Protein AF-A0A7L3JMZ8-F1 (afdb_monomer)

pLDDT: mean 73.48, std 14.01, range [37.03, 90.62]

Secondary structure (DSSP, 8-state):
-TTTTSS-TTHHHHHHHHHHHHH-HHHHHHHTT--GGGS--S-----------HHHHHHTS-HHHHHHHHHHHHT-HHHHHHHHHHHHHHHHTT-THHHHHHHHHHHHTSHHHHHHHHHHHHHHHHHTT-

Mean predicted aligned error: 14.04 Å

Organism: Thalassarche chlororhynchos (NCBI:txid54017)

Solvent-accessible surface area (backbone atoms only — not comparable to full-atom values): 7884 Å² total; per-residue (Å²): 118,88,49,74,94,46,90,66,71,56,55,70,60,55,52,41,74,72,44,15,89,82,69,40,46,67,59,52,34,54,74,70,67,51,54,76,67,77,73,46,90,62,85,79,76,86,75,73,90,69,81,83,44,68,66,58,57,60,65,69,49,58,58,69,58,48,54,51,49,50,51,56,49,67,69,32,68,68,51,45,52,52,49,49,53,51,51,36,54,60,49,19,76,81,40,66,69,39,52,54,54,53,55,55,54,57,56,51,65,38,70,68,54,39,52,58,51,48,57,52,60,72,47,39,73,59,65,77,73,110

Sequence (130 aa):
SFPNNYWDKFVKRKVINKYGDLYGAERIAELLGLDKSALDFSPVEESEPEEASLVSWLSSIDTKYHIWKLGVVFTDNSFLYLAWYTTMSILGHYNNFFFAAHLLDIAMGFKTLRTILSSVTHNGKQVSAT

Structure (mmCIF, N/CA/C/O backbone):
data_AF-A0A7L3JMZ8-F1
#
_entry.id   AF-A0A7L3JMZ8-F1
#
loop_
_atom_site.group_PDB
_atom_site.id
_atom_site.type_symbol
_atom_site.label_atom_id
_atom_site.label_alt_id
_atom_site.label_comp_id
_atom_site.label_asym_id
_atom_site.label_entity_id
_atom_site.label_seq_id
_atom_site.pdbx_PDB_ins_code
_atom_site.Cartn_x
_atom_site.Cartn_y
_atom_site.Cartn_z
_atom_site.occupancy
_atom_site.B_iso_or_equiv
_atom_site.auth_seq_id
_atom_site.auth_comp_id
_atom_site.auth_asym_id
_atom_site.auth_atom_id
_atom_site.pdbx_PDB_model_num
ATOM 1 N N . SER A 1 1 ? -6.698 -4.328 18.047 1.00 58.06 1 SER A N 1
ATOM 2 C CA . SER A 1 1 ? -5.789 -3.187 18.344 1.00 58.06 1 SER A CA 1
ATOM 3 C C . SER A 1 1 ? -6.058 -1.896 17.557 1.00 58.06 1 SER A C 1
ATOM 5 O O . SER A 1 1 ? -5.138 -1.144 17.253 1.00 58.06 1 SER A O 1
ATOM 7 N N . PHE A 1 2 ? -7.311 -1.559 17.251 1.00 50.44 2 PHE A N 1
ATOM 8 C CA . PHE A 1 2 ? -7.659 -0.258 16.667 1.00 50.44 2 PHE A CA 1
ATOM 9 C C . PHE A 1 2 ? -7.904 0.767 17.795 1.00 50.44 2 PHE A C 1
ATOM 11 O O . PHE A 1 2 ? -8.644 0.417 18.718 1.00 50.44 2 PHE A O 1
ATOM 18 N N . PRO A 1 3 ? -7.350 1.996 17.765 1.00 60.12 3 PRO A N 1
ATOM 19 C CA . PRO A 1 3 ? -6.651 2.646 16.657 1.00 60.12 3 PRO A CA 1
ATOM 20 C C . PRO A 1 3 ? -5.146 2.840 16.961 1.00 60.12 3 PRO A C 1
ATOM 22 O O . PRO A 1 3 ? -4.678 3.954 17.160 1.00 60.12 3 PRO A O 1
ATOM 25 N N . ASN A 1 4 ? -4.361 1.758 17.027 1.00 63.72 4 ASN A N 1
ATOM 26 C CA . ASN A 1 4 ? -2.967 1.834 17.499 1.00 63.72 4 ASN A CA 1
ATOM 27 C C . ASN A 1 4 ? -2.045 2.719 16.629 1.00 63.72 4 ASN A C 1
ATOM 29 O O . ASN A 1 4 ? -1.111 3.312 17.149 1.00 63.72 4 ASN A O 1
ATOM 33 N N . ASN A 1 5 ? -2.326 2.847 15.325 1.00 65.44 5 ASN A N 1
ATOM 34 C CA . ASN A 1 5 ? -1.533 3.679 14.407 1.00 65.44 5 ASN A CA 1
ATOM 35 C C . ASN A 1 5 ? -2.065 5.116 14.239 1.00 65.44 5 ASN A C 1
ATOM 37 O O . ASN A 1 5 ? -1.584 5.848 13.380 1.00 65.44 5 ASN A O 1
ATOM 41 N N . TYR A 1 6 ? -3.081 5.512 15.012 1.00 65.88 6 TYR A N 1
ATOM 42 C CA . TYR A 1 6 ? -3.617 6.873 15.009 1.00 65.88 6 TYR A CA 1
ATOM 43 C C . TYR A 1 6 ? -3.309 7.569 16.331 1.00 65.88 6 TYR A C 1
ATOM 45 O O . TYR A 1 6 ? -3.284 6.950 17.394 1.00 65.88 6 TYR A O 1
ATOM 53 N N . TRP A 1 7 ? -3.124 8.887 16.253 1.00 70.19 7 TRP A N 1
ATOM 54 C CA . TRP A 1 7 ? -2.861 9.733 17.416 1.00 70.19 7 TRP A CA 1
ATOM 55 C C . TRP A 1 7 ? -4.005 9.680 18.440 1.00 70.19 7 TRP A C 1
ATOM 57 O O . TRP A 1 7 ? -3.772 9.555 19.641 1.00 70.19 7 TRP A O 1
ATOM 67 N N . ASP A 1 8 ? -5.257 9.734 17.973 1.00 71.31 8 ASP A N 1
ATOM 68 C CA . ASP A 1 8 ? -6.418 9.721 18.861 1.00 71.31 8 ASP A CA 1
ATOM 69 C C . ASP A 1 8 ? -6.858 8.293 19.218 1.00 71.31 8 ASP A C 1
ATOM 71 O O . ASP A 1 8 ? -7.627 7.646 18.503 1.00 71.31 8 ASP A O 1
ATOM 75 N N . LYS A 1 9 ? -6.417 7.822 20.386 1.00 78.19 9 LYS A N 1
ATOM 76 C CA . LYS A 1 9 ? -6.821 6.526 20.957 1.00 78.19 9 LYS A CA 1
ATOM 77 C C . LYS A 1 9 ? -8.231 6.531 21.564 1.00 78.19 9 LYS A C 1
ATOM 79 O O . LYS A 1 9 ? -8.744 5.474 21.926 1.00 78.19 9 LYS A O 1
ATOM 84 N N . PHE A 1 10 ? -8.881 7.694 21.660 1.00 77.38 10 PHE A N 1
ATOM 85 C CA . PHE A 1 10 ? -10.171 7.886 22.335 1.00 77.38 10 PHE A CA 1
ATOM 86 C C . PHE A 1 10 ? -11.357 7.914 21.355 1.00 77.38 10 PHE A C 1
ATOM 88 O O . PHE A 1 10 ? -12.498 8.104 21.783 1.00 77.38 10 PHE A O 1
ATOM 95 N N . VAL A 1 11 ? -11.128 7.675 20.056 1.00 77.31 11 VAL A N 1
ATOM 96 C CA . VAL A 1 11 ? -12.171 7.726 19.012 1.00 77.31 11 VAL A CA 1
ATOM 97 C C . VAL A 1 11 ? -13.373 6.823 19.321 1.00 77.31 11 VAL A C 1
ATOM 99 O O . VAL A 1 11 ? -14.513 7.240 19.133 1.00 77.31 11 VAL A O 1
ATOM 102 N N . LYS A 1 12 ? -13.149 5.631 19.895 1.00 76.12 12 LYS A N 1
ATOM 103 C CA . LYS A 1 12 ? -14.232 4.705 20.272 1.00 76.12 12 LYS A CA 1
ATOM 104 C C . LYS A 1 12 ? -15.164 5.300 21.339 1.00 76.12 12 LYS A C 1
ATOM 106 O O . LYS A 1 12 ? -16.379 5.201 21.204 1.00 76.12 12 LYS A O 1
ATOM 111 N N . ARG A 1 13 ? -14.613 5.996 22.346 1.00 76.50 13 ARG A N 1
ATOM 112 C CA . ARG A 1 13 ? -15.399 6.692 23.387 1.00 76.50 13 ARG A CA 1
ATOM 113 C C . ARG A 1 13 ? -16.213 7.849 22.806 1.00 76.50 13 ARG A C 1
ATOM 115 O O . ARG A 1 13 ? -17.364 8.036 23.185 1.00 76.50 13 ARG A O 1
ATOM 122 N N . LYS A 1 14 ? -15.641 8.593 21.852 1.00 80.50 14 LYS A N 1
ATOM 123 C CA . LYS A 1 14 ? -16.341 9.695 21.169 1.00 80.50 14 LYS A CA 1
ATOM 124 C C . LYS A 1 14 ? -17.544 9.206 20.358 1.00 80.50 14 LYS A C 1
ATOM 126 O O . LYS A 1 14 ? -18.580 9.862 20.366 1.00 80.50 14 LYS A O 1
ATOM 131 N N . VAL A 1 15 ? -17.422 8.063 19.680 1.00 79.56 15 VAL A N 1
ATOM 132 C CA . VAL A 1 15 ? -18.523 7.482 18.891 1.00 79.56 15 VAL A CA 1
ATOM 133 C C . VAL A 1 15 ? -19.669 7.017 19.793 1.00 79.56 15 VAL A C 1
ATOM 135 O O . VAL A 1 15 ? -20.821 7.306 19.480 1.00 79.56 15 VAL A O 1
ATOM 138 N N . ILE A 1 16 ? -19.371 6.386 20.936 1.00 77.00 16 ILE A N 1
ATOM 139 C CA . ILE A 1 16 ? -20.406 5.971 21.899 1.00 77.00 16 ILE A CA 1
ATOM 140 C C . ILE A 1 16 ? -21.144 7.178 22.474 1.00 77.00 16 ILE A C 1
ATOM 142 O O . ILE A 1 16 ? -22.366 7.194 22.447 1.00 77.00 16 ILE A O 1
ATOM 146 N N . ASN A 1 17 ? -20.429 8.213 22.921 1.00 78.06 17 ASN A N 1
ATOM 147 C CA . ASN A 1 17 ? -21.063 9.404 23.500 1.00 78.06 17 ASN A CA 1
ATOM 148 C C . ASN A 1 17 ? -21.976 10.132 22.488 1.00 78.06 17 ASN A C 1
ATOM 150 O O . ASN A 1 17 ? -23.001 10.692 22.846 1.00 78.06 17 ASN A O 1
ATOM 154 N N . LYS A 1 18 ? -21.633 10.104 21.193 1.00 80.00 18 LYS A N 1
ATOM 155 C CA . LYS A 1 18 ? -22.399 10.819 20.161 1.00 80.00 18 LYS A CA 1
ATOM 156 C C . LYS A 1 18 ? -23.607 10.045 19.625 1.00 80.00 18 LYS A C 1
ATOM 158 O O . LYS A 1 18 ? -24.590 10.662 19.226 1.00 80.00 18 LYS A O 1
ATOM 163 N N . TYR A 1 19 ? -23.514 8.721 19.536 1.00 75.31 19 TYR A N 1
ATOM 164 C CA . TYR A 1 19 ? -24.522 7.894 18.861 1.00 75.31 19 TYR A CA 1
ATOM 165 C C . TYR A 1 19 ? -25.195 6.868 19.785 1.00 75.31 19 TYR A C 1
ATOM 167 O O . TYR A 1 19 ? -26.197 6.271 19.390 1.00 75.31 19 TYR A O 1
ATOM 175 N N . GLY A 1 20 ? -24.677 6.667 21.001 1.00 73.81 20 GLY A N 1
ATOM 176 C CA . GLY A 1 20 ? -25.160 5.671 21.961 1.00 73.81 20 GLY A CA 1
ATOM 177 C C . GLY A 1 20 ? -26.592 5.921 22.422 1.00 73.81 20 GLY A C 1
ATOM 178 O O . GLY A 1 20 ? -27.369 4.974 22.489 1.00 73.81 20 GLY A O 1
ATOM 179 N N . ASP A 1 21 ? -26.970 7.182 22.624 1.00 75.81 21 ASP A N 1
ATOM 180 C CA . ASP A 1 21 ? -28.326 7.542 23.063 1.00 75.81 21 ASP A CA 1
ATOM 181 C C . ASP A 1 21 ? -29.384 7.322 21.970 1.00 75.81 21 ASP A C 1
ATOM 183 O O . ASP A 1 21 ? -30.549 7.074 22.265 1.00 75.81 21 ASP A O 1
ATOM 187 N N . LEU A 1 22 ? -28.983 7.384 20.695 1.00 75.25 22 LEU A N 1
ATOM 188 C CA . LEU A 1 22 ? -29.889 7.280 19.544 1.00 75.25 22 LEU A CA 1
ATOM 189 C C . LEU A 1 22 ? -30.114 5.835 19.085 1.00 75.25 22 LEU A C 1
ATOM 191 O O . LEU A 1 22 ? -31.215 5.486 18.668 1.00 75.25 22 LEU A O 1
ATOM 195 N N . TYR A 1 23 ? -29.068 5.006 19.119 1.00 72.19 23 TYR A N 1
ATOM 196 C CA . TYR A 1 23 ? -29.081 3.652 18.544 1.00 72.19 23 TYR A CA 1
ATOM 197 C C . TYR A 1 23 ? -28.857 2.540 19.581 1.00 72.19 23 TYR A C 1
ATOM 199 O O . TYR A 1 23 ? -28.819 1.363 19.216 1.00 72.19 23 TYR A O 1
ATOM 207 N N . GLY A 1 24 ? -28.717 2.905 20.859 1.00 76.88 24 GLY A N 1
ATOM 208 C CA . GLY A 1 24 ? -28.382 2.002 21.955 1.00 76.88 24 GLY A CA 1
ATOM 209 C C . GLY A 1 24 ? -26.870 1.832 22.100 1.00 76.88 24 GLY A C 1
ATOM 210 O O . GLY A 1 24 ? -26.196 1.286 21.222 1.00 76.88 24 GLY A O 1
ATOM 211 N N . ALA A 1 25 ? -26.331 2.276 23.237 1.00 71.56 25 ALA A N 1
ATOM 212 C CA . ALA A 1 25 ? -24.900 2.232 23.532 1.00 71.56 25 ALA A CA 1
ATOM 213 C C . ALA A 1 25 ? -24.319 0.807 23.465 1.00 71.56 25 ALA A C 1
ATOM 215 O O . ALA A 1 25 ? -23.204 0.631 22.979 1.00 71.56 25 ALA A O 1
ATOM 216 N N . GLU A 1 26 ? -25.093 -0.209 23.861 1.00 71.06 26 GLU A N 1
ATOM 217 C CA . GLU A 1 26 ? -24.689 -1.621 23.803 1.00 71.06 26 GLU A CA 1
ATOM 218 C C . GLU A 1 26 ? -24.471 -2.111 22.367 1.00 71.06 26 GLU A C 1
ATOM 220 O O . GLU A 1 26 ? -23.450 -2.728 22.069 1.00 71.06 26 GLU A O 1
ATOM 225 N N . ARG A 1 27 ? -25.375 -1.761 21.443 1.00 74.50 27 ARG A N 1
ATOM 226 C CA . ARG A 1 27 ? -25.267 -2.151 20.030 1.00 74.50 27 ARG A CA 1
ATOM 227 C C . ARG A 1 27 ? -24.078 -1.478 19.347 1.00 74.50 27 ARG A C 1
ATOM 229 O O . ARG A 1 27 ? -23.411 -2.083 18.511 1.00 74.50 27 ARG A O 1
ATOM 236 N N . ILE A 1 28 ? -23.787 -0.228 19.707 1.00 75.69 28 ILE A N 1
ATOM 237 C CA . ILE A 1 28 ? -22.603 0.486 19.210 1.00 75.69 28 ILE A CA 1
ATOM 238 C C . ILE A 1 28 ? -21.317 -0.094 19.807 1.00 75.69 28 ILE A C 1
ATOM 240 O O . ILE A 1 28 ? -20.324 -0.220 19.090 1.00 75.69 28 ILE A O 1
ATOM 244 N N . ALA A 1 29 ? -21.319 -0.473 21.086 1.00 73.12 29 ALA A N 1
ATOM 245 C CA . ALA A 1 29 ? -20.171 -1.103 21.731 1.00 73.12 29 ALA A CA 1
ATOM 246 C C . ALA A 1 29 ? -19.835 -2.463 21.097 1.00 73.12 29 ALA A C 1
ATOM 248 O O . ALA A 1 29 ? -18.667 -2.715 20.785 1.00 73.12 29 ALA A O 1
ATOM 249 N N . GLU A 1 30 ? -20.855 -3.276 20.807 1.00 78.69 30 GLU A N 1
ATOM 250 C CA . GLU A 1 30 ? -20.715 -4.551 20.097 1.00 78.69 30 GLU A CA 1
ATOM 251 C C . GLU A 1 30 ? -20.124 -4.352 18.690 1.00 78.69 30 GLU A C 1
ATOM 253 O O . GLU A 1 30 ? -19.132 -4.990 18.334 1.00 78.69 30 GLU A O 1
ATOM 258 N N . LEU A 1 31 ? -20.648 -3.394 17.914 1.00 77.50 31 LEU A N 1
ATOM 259 C CA . LEU A 1 31 ? -20.130 -3.064 16.577 1.00 77.50 31 LEU A CA 1
ATOM 260 C C . LEU A 1 31 ? -18.682 -2.550 16.597 1.00 77.50 31 LEU A C 1
ATOM 262 O O . LEU A 1 31 ? -17.910 -2.820 15.676 1.00 77.50 31 LEU A O 1
ATOM 266 N N . LEU A 1 32 ? -18.293 -1.811 17.637 1.00 73.50 32 LEU A N 1
ATOM 267 C CA . LEU A 1 32 ? -16.924 -1.315 17.819 1.00 73.50 32 LEU A CA 1
ATOM 268 C C . LEU A 1 32 ? -15.954 -2.393 18.335 1.00 73.50 32 LEU A C 1
ATOM 270 O O . LEU A 1 32 ? -14.757 -2.101 18.514 1.00 73.50 32 LEU A O 1
ATOM 274 N N . GLY A 1 33 ? -16.450 -3.612 18.576 1.00 69.38 33 GLY A N 1
ATOM 275 C CA . GLY A 1 33 ? -15.696 -4.725 19.142 1.00 69.38 33 GLY A CA 1
ATOM 276 C C . GLY A 1 33 ? -15.136 -4.392 20.522 1.00 69.38 33 GLY A C 1
ATOM 277 O O . GLY A 1 33 ? -13.984 -4.723 20.806 1.00 69.38 33 GLY A O 1
ATOM 278 N N . LEU A 1 34 ? -15.883 -3.630 21.325 1.00 70.00 34 LEU A N 1
ATOM 279 C CA . LEU A 1 34 ? -15.580 -3.449 22.740 1.00 70.00 34 LEU A CA 1
ATOM 280 C C . LEU A 1 34 ? -16.112 -4.682 23.466 1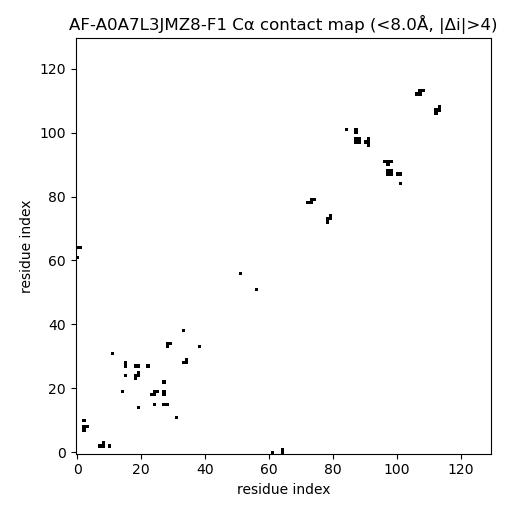.00 70.00 34 LEU A C 1
ATOM 282 O O . LEU A 1 34 ? -17.310 -4.947 23.440 1.00 70.00 34 LEU A O 1
ATOM 286 N N . ASP A 1 35 ? -15.205 -5.461 24.046 1.00 57.12 35 ASP A N 1
ATOM 287 C CA . ASP A 1 35 ? -15.578 -6.611 24.862 1.00 57.12 35 ASP A CA 1
ATOM 288 C C . ASP A 1 35 ? -16.371 -6.136 26.092 1.00 57.12 35 ASP A C 1
ATOM 290 O O . ASP A 1 35 ? -16.159 -5.021 26.580 1.00 57.12 35 ASP A O 1
ATOM 294 N N . LYS A 1 36 ? -17.286 -6.966 26.600 1.00 50.81 36 LYS A N 1
ATOM 295 C CA . LYS A 1 36 ? -18.134 -6.647 27.764 1.00 50.81 36 LYS A CA 1
ATOM 296 C C . LYS A 1 36 ? -17.301 -6.327 29.014 1.00 50.81 36 LYS A C 1
ATOM 298 O O . LYS A 1 36 ? -17.759 -5.569 29.858 1.00 50.81 36 LYS A O 1
ATOM 303 N N . SER A 1 37 ? -16.055 -6.800 29.078 1.00 48.12 37 SER A N 1
ATOM 304 C CA . SER A 1 37 ? -15.065 -6.451 30.107 1.00 48.12 37 SER A CA 1
ATOM 305 C C . SER A 1 37 ? -14.568 -4.999 30.048 1.00 48.12 37 SER A C 1
ATOM 307 O O . SER A 1 37 ? -14.135 -4.470 31.061 1.00 48.12 37 SER A O 1
ATOM 309 N N . ALA A 1 38 ? -14.664 -4.309 28.904 1.00 46.62 38 ALA A N 1
ATOM 310 C CA . ALA A 1 38 ? -14.336 -2.882 28.794 1.00 46.62 38 ALA A CA 1
ATOM 311 C C . ALA A 1 38 ? -15.476 -1.960 29.273 1.00 46.62 38 ALA A C 1
ATOM 313 O O . ALA A 1 38 ? -15.281 -0.745 29.362 1.00 46.62 38 ALA A O 1
ATOM 314 N N . LEU A 1 39 ? -16.660 -2.527 29.538 1.00 50.19 39 LEU A N 1
ATOM 315 C CA . LEU A 1 39 ? -17.767 -1.859 30.227 1.00 50.19 39 LEU A CA 1
ATOM 316 C C . LEU A 1 39 ? -17.714 -2.075 31.747 1.00 50.19 39 LEU A C 1
ATOM 318 O O . LEU A 1 39 ? -18.361 -1.322 32.473 1.00 50.19 39 LEU A O 1
ATOM 322 N N . ASP A 1 40 ? -16.923 -3.040 32.226 1.00 45.72 40 ASP A N 1
ATOM 323 C CA . ASP A 1 40 ? -16.610 -3.189 33.644 1.00 45.72 40 ASP A CA 1
ATOM 324 C C . ASP A 1 40 ? -15.445 -2.256 33.988 1.00 45.72 40 ASP A C 1
ATOM 326 O O . ASP A 1 40 ? -14.278 -2.522 33.714 1.00 45.72 40 ASP A O 1
ATOM 330 N N . PHE A 1 41 ? -15.766 -1.115 34.595 1.00 47.88 41 PHE A N 1
ATOM 331 C CA . PHE A 1 41 ? -14.812 -0.129 35.116 1.00 47.88 41 PHE A CA 1
ATOM 332 C C . PHE A 1 41 ? -14.044 -0.633 36.359 1.00 47.88 41 PHE A C 1
ATOM 334 O O . PHE A 1 41 ? -13.679 0.159 37.230 1.00 47.88 41 PHE A O 1
ATOM 341 N N . SER A 1 42 ? -13.813 -1.941 36.472 1.00 40.69 42 SER A N 1
ATOM 342 C CA . SER A 1 42 ? -12.978 -2.528 37.516 1.00 40.69 42 SER A CA 1
ATOM 343 C C . SER A 1 42 ? -11.503 -2.370 37.130 1.00 40.69 42 SER A C 1
ATOM 345 O O . SER A 1 42 ? -11.166 -2.565 35.959 1.00 40.69 42 SER A O 1
ATOM 347 N N . PRO A 1 43 ? -10.598 -2.029 38.069 1.00 38.31 43 PRO A N 1
ATOM 348 C CA . PRO A 1 43 ? -9.168 -2.057 37.798 1.00 38.31 43 PRO A CA 1
ATOM 349 C C . PRO A 1 43 ? -8.807 -3.465 37.321 1.00 38.31 43 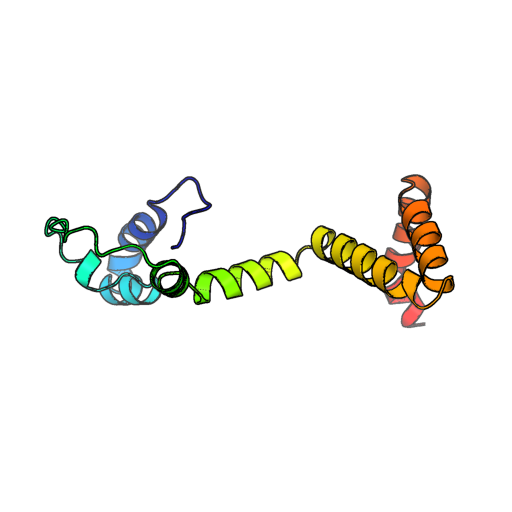PRO A C 1
ATOM 351 O O . PRO A 1 43 ? -9.159 -4.449 37.969 1.00 38.31 43 PRO A O 1
ATOM 354 N N . VAL A 1 44 ? -8.154 -3.558 36.166 1.00 44.59 44 VAL A N 1
ATOM 355 C CA . VAL A 1 44 ? -7.570 -4.811 35.691 1.00 44.59 44 VAL A CA 1
ATOM 356 C C . VAL A 1 44 ? -6.458 -5.157 36.678 1.00 44.59 44 VAL A C 1
ATOM 358 O O . VAL A 1 44 ? -5.437 -4.473 36.703 1.00 44.59 44 VAL A O 1
ATOM 361 N N . GLU A 1 45 ? -6.687 -6.156 37.534 1.00 39.88 45 GLU A N 1
ATOM 362 C CA . GLU A 1 45 ? -5.622 -6.769 38.325 1.00 39.88 45 GLU A CA 1
ATOM 363 C C . GLU A 1 45 ? -4.569 -7.313 37.353 1.00 39.88 45 GLU A C 1
ATOM 365 O O . GLU A 1 45 ? -4.873 -8.105 36.459 1.00 39.88 45 GLU A O 1
ATOM 370 N N . GLU A 1 46 ? -3.336 -6.826 37.498 1.00 40.44 46 GLU A N 1
ATOM 371 C CA . GLU A 1 46 ? -2.161 -7.323 36.790 1.00 40.44 46 GLU A CA 1
ATOM 372 C C . GLU A 1 46 ? -1.943 -8.793 37.167 1.00 40.44 46 GLU A C 1
ATOM 374 O O . GLU A 1 46 ? -1.367 -9.104 38.207 1.00 40.44 46 GLU A O 1
ATOM 379 N N . SER A 1 47 ? -2.421 -9.717 36.333 1.00 37.03 47 SER A N 1
ATOM 380 C CA . SER A 1 47 ? -2.035 -11.122 36.428 1.00 37.03 47 SER A CA 1
ATOM 381 C C . SER A 1 47 ? -0.620 -11.303 35.871 1.00 37.03 47 SER A C 1
ATOM 383 O O . SER A 1 47 ? -0.309 -10.812 34.786 1.00 37.03 47 SER A O 1
ATOM 385 N N . GLU A 1 48 ? 0.197 -12.004 36.652 1.00 40.38 48 GLU A N 1
ATOM 386 C CA . GLU A 1 48 ? 1.642 -12.231 36.549 1.00 40.38 48 GLU A CA 1
ATOM 387 C C . GLU A 1 48 ? 2.207 -12.548 35.144 1.00 40.38 48 GLU A C 1
ATOM 389 O O . GLU A 1 48 ? 1.500 -13.084 34.287 1.00 40.38 48 GLU A O 1
ATOM 394 N N . PRO A 1 49 ? 3.501 -12.244 34.889 1.00 43.78 49 PRO A N 1
ATOM 395 C CA . PRO A 1 49 ? 4.125 -12.430 33.583 1.00 43.78 49 PRO A CA 1
ATOM 396 C C . PRO A 1 49 ? 4.345 -13.921 33.296 1.00 43.78 49 PRO A C 1
ATOM 398 O O . PRO A 1 49 ? 5.377 -14.493 33.641 1.00 43.78 49 PRO A O 1
ATOM 401 N N . GLU A 1 50 ? 3.371 -14.557 32.651 1.00 49.47 50 GLU A N 1
ATOM 402 C CA . GLU A 1 50 ? 3.504 -15.925 32.155 1.00 49.47 50 GLU A CA 1
ATOM 403 C C . GLU A 1 50 ? 4.574 -15.969 31.048 1.00 49.47 50 GLU A C 1
ATOM 405 O O . GLU A 1 50 ? 4.602 -15.121 30.150 1.00 49.47 50 GLU A O 1
ATOM 410 N N . GLU A 1 51 ? 5.507 -16.919 31.153 1.00 49.22 51 GLU A N 1
ATOM 411 C CA . GLU A 1 51 ? 6.745 -16.941 30.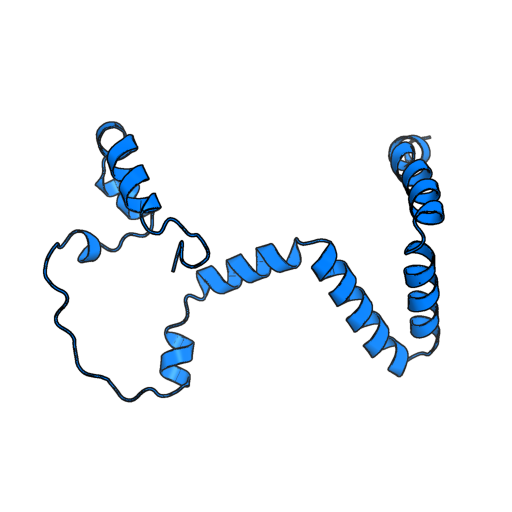378 1.00 49.22 51 GLU A CA 1
ATOM 412 C C . GLU A 1 51 ? 6.505 -16.790 28.869 1.00 49.22 51 GLU A C 1
ATOM 414 O O . GLU A 1 51 ? 5.893 -17.631 28.205 1.00 49.22 51 GLU A O 1
ATOM 419 N N . ALA A 1 52 ? 7.007 -15.674 28.332 1.00 54.41 52 ALA A N 1
ATOM 420 C CA . ALA A 1 52 ? 6.803 -15.209 26.969 1.00 54.41 52 ALA A CA 1
ATOM 421 C C . ALA A 1 52 ? 7.495 -16.116 25.936 1.00 54.41 52 ALA A C 1
ATOM 423 O O . ALA A 1 52 ? 8.509 -15.766 25.330 1.00 54.41 52 ALA A O 1
ATOM 424 N N . SER A 1 53 ? 6.921 -17.291 25.693 1.00 61.62 53 SER A N 1
ATOM 425 C CA . SER A 1 53 ? 7.233 -18.087 24.513 1.00 61.62 53 SER A CA 1
ATOM 426 C C . SER A 1 53 ? 6.826 -17.291 23.273 1.00 61.62 53 SER A C 1
ATOM 428 O O . SER A 1 53 ? 5.680 -16.850 23.155 1.00 61.62 53 SER A O 1
ATOM 430 N N . LEU A 1 54 ? 7.748 -17.116 22.319 1.00 63.38 54 LEU A N 1
ATOM 431 C CA . LEU A 1 54 ? 7.505 -16.390 21.063 1.00 63.38 54 LEU A CA 1
ATOM 432 C C . LEU A 1 54 ? 6.263 -16.903 20.317 1.00 63.38 54 LEU A C 1
ATOM 434 O O . LEU A 1 54 ? 5.621 -16.148 19.596 1.00 63.38 54 LEU A O 1
ATOM 438 N N . VAL A 1 55 ? 5.894 -18.169 20.520 1.00 63.31 55 VAL A N 1
ATOM 439 C CA . VAL A 1 55 ? 4.693 -18.786 19.944 1.00 63.31 55 VAL A CA 1
ATOM 440 C C . VAL A 1 55 ? 3.411 -18.273 20.617 1.00 63.31 55 VAL A C 1
ATOM 442 O O . VAL A 1 55 ? 2.441 -17.979 19.922 1.00 63.31 55 VAL A O 1
ATOM 445 N N . SER A 1 56 ? 3.423 -18.083 21.942 1.00 60.25 56 SER A N 1
ATOM 446 C CA . SER A 1 56 ? 2.327 -17.444 22.690 1.00 60.25 56 SER A CA 1
ATOM 447 C C . SER A 1 56 ? 2.173 -15.979 22.269 1.00 60.25 56 SER A C 1
ATOM 449 O O . SER A 1 56 ? 1.072 -15.536 21.931 1.00 60.25 56 SER A O 1
ATOM 451 N N . TRP A 1 57 ? 3.293 -15.260 22.125 1.00 64.25 57 TRP A N 1
ATOM 452 C CA . TRP A 1 57 ? 3.300 -13.888 21.612 1.00 64.25 57 TRP A CA 1
ATOM 453 C C . TRP A 1 57 ? 2.758 -13.786 20.178 1.00 64.25 57 TRP A C 1
ATOM 455 O O . TRP A 1 57 ? 1.912 -12.935 19.911 1.00 64.25 57 TRP A O 1
ATOM 465 N N . LEU A 1 58 ? 3.170 -14.682 19.269 1.00 65.12 58 LEU A N 1
ATOM 466 C CA . LEU A 1 58 ? 2.650 -14.738 17.896 1.00 65.12 58 LEU A CA 1
ATOM 467 C C . LEU A 1 58 ? 1.151 -15.075 17.856 1.00 65.12 58 LEU A C 1
ATOM 469 O O . LEU A 1 58 ? 0.436 -14.552 17.004 1.00 65.12 58 LEU A O 1
ATOM 473 N N . SER A 1 59 ? 0.662 -15.907 18.780 1.00 63.41 59 SER A N 1
ATOM 474 C CA . SER A 1 59 ? -0.767 -16.236 18.886 1.00 63.41 59 SER A CA 1
ATOM 475 C C . SER A 1 59 ? -1.618 -15.091 19.455 1.00 63.41 59 SER A C 1
ATOM 477 O O . SER A 1 59 ? -2.791 -14.973 19.110 1.00 63.41 59 SER A O 1
ATOM 479 N N . SER A 1 60 ? -1.014 -14.201 20.252 1.00 66.25 60 SER A N 1
ATOM 480 C CA . SER A 1 60 ? -1.639 -12.986 20.803 1.00 66.25 60 SER A CA 1
ATOM 481 C C . SER A 1 60 ? -1.809 -11.869 19.755 1.00 66.25 60 SER A C 1
ATOM 483 O O . SER A 1 60 ? -2.427 -10.827 19.995 1.00 66.25 60 SER A O 1
ATOM 485 N N . ILE A 1 61 ? -1.280 -12.068 18.544 1.00 66.75 61 ILE A N 1
ATOM 486 C CA . ILE A 1 61 ? -1.381 -11.094 17.464 1.00 66.75 61 ILE A CA 1
ATOM 487 C C . ILE A 1 61 ? -2.814 -11.038 16.923 1.00 66.75 61 ILE A C 1
ATOM 489 O O . ILE A 1 61 ? -3.408 -12.039 16.535 1.00 66.75 61 ILE A O 1
ATOM 493 N N . ASP A 1 62 ? -3.344 -9.816 16.809 1.00 76.62 62 ASP A N 1
ATOM 494 C CA . ASP A 1 62 ? -4.618 -9.518 16.149 1.00 76.62 62 ASP A CA 1
ATOM 495 C C . ASP A 1 62 ? -4.523 -9.857 14.645 1.00 76.62 62 ASP A C 1
ATOM 497 O O . ASP A 1 62 ? -4.153 -9.018 13.812 1.00 76.62 62 ASP A O 1
ATOM 501 N N . THR A 1 63 ? -4.791 -11.121 14.304 1.00 75.44 63 THR A N 1
ATOM 502 C CA . THR A 1 63 ? -4.729 -11.662 12.936 1.00 75.44 63 THR A CA 1
ATOM 503 C C . THR A 1 63 ? -5.704 -10.946 12.010 1.00 75.44 63 THR A C 1
ATOM 505 O O . THR A 1 63 ? -5.342 -10.628 10.879 1.00 75.44 63 THR A O 1
ATOM 508 N N . LYS A 1 64 ? -6.899 -10.589 12.503 1.00 75.75 64 LYS A N 1
ATOM 509 C CA . LYS A 1 64 ? -7.885 -9.782 11.764 1.00 75.75 64 LYS A CA 1
ATOM 510 C C . LYS A 1 64 ? -7.299 -8.427 11.370 1.00 75.75 64 LYS A C 1
ATOM 512 O O . LYS A 1 64 ? -7.402 -8.030 10.209 1.00 75.75 64 LYS A O 1
ATOM 517 N N . TYR A 1 65 ? -6.633 -7.740 12.299 1.00 78.50 65 TYR A N 1
ATOM 518 C CA . TYR A 1 65 ? -5.959 -6.474 12.006 1.00 78.50 65 TYR A CA 1
ATOM 519 C C . TYR A 1 65 ? -4.776 -6.636 11.045 1.00 78.50 65 TYR A C 1
ATOM 521 O O . TYR A 1 65 ? -4.567 -5.773 10.195 1.00 78.50 65 TYR A O 1
ATOM 529 N N . HIS A 1 66 ? -4.014 -7.728 11.138 1.00 80.69 66 HIS A N 1
ATOM 530 C CA . HIS A 1 66 ? -2.908 -7.986 10.212 1.00 80.69 66 HIS A CA 1
ATOM 531 C C . HIS A 1 66 ? -3.396 -8.286 8.797 1.00 80.69 66 HIS A C 1
ATOM 533 O O . HIS A 1 66 ? -2.870 -7.699 7.858 1.00 80.69 66 HIS A O 1
ATOM 539 N N . ILE A 1 67 ? -4.436 -9.108 8.637 1.00 84.88 67 ILE A N 1
ATOM 540 C CA . ILE A 1 67 ? -5.064 -9.374 7.335 1.00 84.88 67 ILE A CA 1
ATOM 541 C C . ILE A 1 67 ? -5.610 -8.073 6.735 1.00 84.88 67 ILE A C 1
ATOM 543 O O . ILE A 1 67 ? -5.349 -7.775 5.571 1.00 84.88 67 ILE A O 1
ATOM 547 N N . TRP A 1 68 ? -6.301 -7.257 7.537 1.00 87.19 68 TRP A N 1
ATOM 548 C CA . TRP A 1 68 ? -6.789 -5.950 7.092 1.00 87.19 68 TRP A CA 1
ATOM 549 C C . TRP A 1 68 ? -5.643 -5.020 6.669 1.00 87.19 68 TRP A C 1
ATOM 551 O O . TRP A 1 68 ? -5.689 -4.433 5.589 1.00 87.19 68 TRP A O 1
ATOM 561 N N . LYS A 1 69 ? -4.585 -4.925 7.482 1.00 84.94 69 LYS A N 1
ATOM 562 C CA . LYS A 1 69 ? -3.408 -4.101 7.184 1.00 84.94 69 LYS A CA 1
ATOM 563 C C . LYS A 1 69 ? -2.708 -4.566 5.907 1.00 84.94 69 LYS A C 1
ATOM 565 O O . LYS A 1 69 ? -2.349 -3.726 5.090 1.00 84.94 69 LYS A O 1
ATOM 570 N N . LEU A 1 70 ? -2.535 -5.876 5.722 1.00 86.12 70 LEU A N 1
ATOM 571 C CA . LEU A 1 70 ? -1.980 -6.436 4.490 1.00 86.12 70 LEU A CA 1
ATOM 572 C C . LEU A 1 70 ? -2.838 -6.042 3.288 1.00 86.12 70 LEU A C 1
ATOM 574 O O . LEU A 1 70 ? -2.286 -5.570 2.303 1.00 86.12 70 LEU A O 1
ATOM 57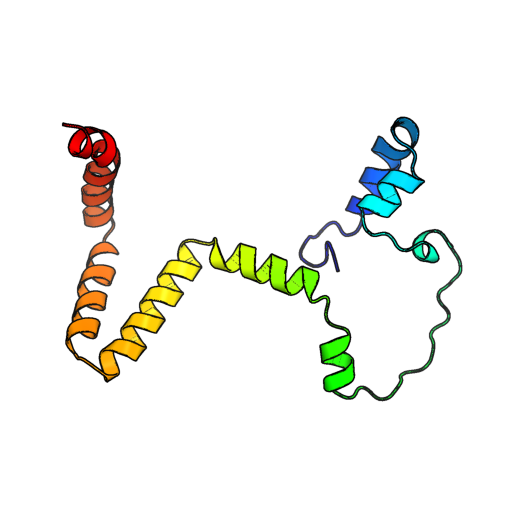8 N N . GLY A 1 71 ? -4.167 -6.135 3.389 1.00 87.88 71 GLY A N 1
ATOM 579 C CA . GLY A 1 71 ? -5.079 -5.665 2.343 1.00 87.88 71 GLY A CA 1
ATOM 580 C C . GLY A 1 71 ? -4.849 -4.198 1.967 1.00 87.88 71 GLY A C 1
ATOM 581 O O . GLY A 1 71 ? -4.705 -3.889 0.788 1.00 87.88 71 GLY A O 1
ATOM 582 N N . VAL A 1 72 ? -4.722 -3.309 2.957 1.00 87.50 72 VAL A N 1
ATOM 583 C CA . VAL A 1 72 ? -4.417 -1.885 2.721 1.00 87.50 72 VAL A CA 1
ATOM 584 C C . VAL A 1 72 ? -3.068 -1.706 2.017 1.00 87.50 72 VAL A C 1
ATOM 586 O O . VAL A 1 72 ? -2.980 -0.953 1.048 1.00 87.50 72 VAL A O 1
ATOM 589 N N . VAL A 1 73 ? -2.029 -2.420 2.458 1.00 87.75 73 VAL A N 1
ATOM 590 C CA . VAL A 1 73 ? -0.691 -2.364 1.844 1.00 87.75 73 VAL A CA 1
ATOM 591 C C . VAL A 1 73 ? -0.724 -2.861 0.396 1.00 87.75 73 VAL A C 1
ATOM 593 O O . VAL A 1 73 ? -0.158 -2.216 -0.479 1.00 87.75 73 VAL A O 1
ATOM 596 N N . PHE A 1 74 ? -1.441 -3.950 0.111 1.00 87.50 74 PHE A N 1
ATOM 597 C CA . PHE A 1 74 ? -1.589 -4.475 -1.249 1.00 87.50 74 PHE A CA 1
ATOM 598 C C . PHE A 1 74 ? -2.400 -3.563 -2.174 1.00 87.50 74 PHE A C 1
ATOM 600 O O . PHE A 1 74 ? -2.250 -3.662 -3.386 1.00 87.50 74 PHE A O 1
ATOM 607 N N . THR A 1 75 ? -3.240 -2.671 -1.646 1.00 89.12 75 THR A N 1
ATOM 608 C CA . THR A 1 75 ? -3.941 -1.667 -2.466 1.00 89.12 75 THR A CA 1
ATOM 609 C C . THR A 1 75 ? -3.119 -0.405 -2.742 1.00 89.12 75 THR A C 1
ATOM 611 O O . THR A 1 75 ? -3.545 0.428 -3.542 1.00 89.12 75 THR A O 1
ATOM 614 N N . ASP A 1 76 ? -1.954 -0.236 -2.110 1.00 90.00 76 ASP A N 1
ATOM 615 C CA . ASP A 1 76 ? -1.092 0.916 -2.362 1.00 90.00 76 ASP A CA 1
ATOM 616 C C . ASP A 1 76 ? -0.315 0.755 -3.678 1.00 90.00 76 ASP A C 1
ATOM 618 O O . ASP A 1 76 ? 0.437 -0.201 -3.876 1.00 90.00 76 ASP A O 1
ATOM 622 N N . ASN A 1 77 ? -0.467 1.727 -4.582 1.00 86.62 77 ASN A N 1
ATOM 623 C CA . ASN A 1 77 ? 0.179 1.691 -5.897 1.00 86.62 77 ASN A CA 1
ATOM 624 C C . ASN A 1 77 ? 1.713 1.672 -5.801 1.00 86.62 77 ASN A C 1
ATOM 626 O O . ASN A 1 77 ? 2.368 1.052 -6.638 1.00 86.62 77 ASN A O 1
ATOM 630 N N . SER A 1 78 ? 2.295 2.331 -4.794 1.00 87.25 78 SER A N 1
ATOM 631 C CA . SER A 1 78 ? 3.753 2.385 -4.620 1.00 87.25 78 SER A CA 1
ATOM 632 C C . SER A 1 78 ? 4.290 1.042 -4.133 1.00 87.25 78 SER A C 1
ATOM 634 O O . SER A 1 78 ? 5.321 0.571 -4.618 1.00 87.25 78 SER A O 1
ATOM 636 N N . PHE A 1 79 ? 3.577 0.402 -3.206 1.00 88.19 79 PHE A N 1
ATOM 637 C CA . PHE A 1 79 ? 3.901 -0.946 -2.756 1.00 88.19 79 PHE A CA 1
ATOM 638 C C . PHE A 1 79 ? 3.802 -1.957 -3.901 1.00 88.19 79 PHE A C 1
ATOM 640 O O . PHE A 1 79 ? 4.736 -2.729 -4.106 1.00 88.19 79 PHE A O 1
ATOM 647 N N . LEU A 1 80 ? 2.717 -1.923 -4.682 1.00 89.31 80 LEU A N 1
ATOM 648 C CA . LEU A 1 80 ? 2.547 -2.801 -5.844 1.00 89.31 80 LEU A CA 1
ATOM 649 C C . LEU A 1 80 ? 3.651 -2.606 -6.887 1.00 89.31 80 LEU A C 1
ATOM 651 O O . LEU A 1 80 ? 4.171 -3.591 -7.407 1.00 89.31 80 LEU A O 1
ATOM 655 N N . TYR A 1 81 ? 4.045 -1.358 -7.153 1.00 87.69 81 TYR A N 1
ATOM 656 C CA . TYR A 1 81 ? 5.178 -1.045 -8.022 1.00 87.69 81 TYR A CA 1
ATOM 657 C C . TYR A 1 81 ? 6.470 -1.706 -7.523 1.00 87.69 81 TYR A C 1
ATOM 659 O O . TYR A 1 81 ? 7.157 -2.393 -8.278 1.00 87.69 81 TYR A O 1
ATOM 667 N N . LEU A 1 82 ? 6.784 -1.561 -6.233 1.00 88.44 82 LEU A N 1
ATOM 668 C CA . LEU A 1 82 ? 8.001 -2.131 -5.656 1.00 88.44 82 LEU A CA 1
ATOM 669 C C . LEU A 1 82 ? 7.956 -3.668 -5.602 1.00 88.44 82 LEU A C 1
ATOM 671 O O . LEU A 1 82 ? 8.966 -4.334 -5.841 1.00 88.44 82 LEU A O 1
ATOM 675 N N . ALA A 1 83 ? 6.785 -4.239 -5.318 1.00 90.62 83 ALA A N 1
ATOM 676 C CA . ALA A 1 83 ? 6.564 -5.679 -5.342 1.00 90.62 83 ALA A CA 1
ATOM 677 C C . ALA A 1 83 ? 6.785 -6.236 -6.753 1.00 90.62 83 ALA A C 1
ATOM 679 O O . ALA A 1 83 ? 7.535 -7.196 -6.917 1.00 90.62 83 ALA A O 1
ATOM 680 N N . TRP A 1 84 ? 6.221 -5.583 -7.773 1.00 87.69 84 TRP A N 1
ATOM 681 C CA . TRP A 1 84 ? 6.430 -5.932 -9.176 1.00 87.69 84 TRP A CA 1
ATOM 682 C C . TRP A 1 84 ? 7.904 -5.863 -9.575 1.00 87.69 84 TRP A C 1
ATOM 684 O O . TRP A 1 84 ? 8.430 -6.817 -10.149 1.00 87.69 84 TRP A O 1
ATOM 694 N N . TYR A 1 85 ? 8.586 -4.778 -9.203 1.00 87.75 85 TYR A N 1
ATOM 695 C CA . TYR A 1 85 ? 10.021 -4.609 -9.422 1.00 87.75 85 TYR A CA 1
ATOM 696 C C . TYR A 1 85 ? 10.822 -5.766 -8.797 1.00 87.75 85 TYR A C 1
ATOM 698 O O . TYR A 1 85 ? 11.691 -6.361 -9.433 1.00 87.75 85 TYR A O 1
ATOM 706 N N . THR A 1 86 ? 10.478 -6.157 -7.568 1.00 89.38 86 THR A N 1
ATOM 707 C CA . THR A 1 86 ? 11.133 -7.269 -6.863 1.00 89.38 86 THR A CA 1
ATOM 708 C C . THR A 1 86 ? 10.873 -8.609 -7.556 1.00 89.38 86 THR A C 1
ATOM 710 O O . THR A 1 86 ? 11.801 -9.393 -7.762 1.00 89.38 86 THR A O 1
ATOM 713 N N . THR A 1 87 ? 9.629 -8.878 -7.963 1.00 89.06 87 THR A N 1
ATOM 714 C CA . THR A 1 87 ? 9.273 -10.103 -8.693 1.00 89.06 87 THR A CA 1
ATOM 715 C C . THR A 1 87 ? 10.018 -10.188 -10.021 1.00 89.06 87 THR A C 1
ATOM 717 O O . THR A 1 87 ? 10.598 -11.231 -10.324 1.00 89.06 87 THR A O 1
ATOM 720 N N . MET A 1 88 ? 10.069 -9.094 -10.784 1.00 87.31 88 MET A N 1
ATOM 721 C CA . MET A 1 88 ? 10.816 -9.035 -12.041 1.00 87.31 88 MET A CA 1
ATOM 722 C C . MET A 1 88 ? 12.313 -9.262 -11.829 1.00 87.31 88 MET A C 1
ATOM 724 O O . MET A 1 88 ? 12.942 -9.932 -12.647 1.00 87.31 88 MET A O 1
ATOM 728 N N . SER A 1 89 ? 12.887 -8.774 -10.727 1.00 88.56 89 SER A N 1
ATOM 729 C CA . SER A 1 89 ? 14.294 -9.012 -10.377 1.00 88.56 89 SER A CA 1
ATOM 730 C C . SER A 1 89 ? 14.582 -10.492 -10.100 1.00 88.56 89 SER A C 1
ATOM 732 O O . SER A 1 89 ? 15.565 -11.034 -10.605 1.00 88.56 89 SER A O 1
ATOM 734 N N . ILE A 1 90 ? 13.705 -11.173 -9.356 1.00 89.81 90 ILE A N 1
ATOM 735 C CA . ILE A 1 90 ? 13.831 -12.616 -9.088 1.00 89.81 90 ILE A CA 1
ATOM 736 C C . ILE A 1 90 ? 13.681 -13.413 -10.391 1.00 89.81 90 ILE A C 1
ATOM 738 O O . ILE A 1 90 ? 14.483 -14.304 -10.669 1.00 89.81 90 ILE A O 1
ATOM 742 N N . LEU A 1 91 ? 12.695 -13.063 -11.223 1.00 87.19 91 LEU A N 1
ATOM 743 C CA . LEU A 1 91 ? 12.477 -13.690 -12.532 1.00 87.19 91 LEU A CA 1
ATOM 744 C C . LEU A 1 91 ? 13.635 -13.436 -13.508 1.00 87.19 91 LEU A C 1
ATOM 746 O O . LEU A 1 91 ? 13.958 -14.311 -14.313 1.00 87.19 91 LEU A O 1
ATOM 750 N N . GLY A 1 92 ? 14.308 -12.290 -13.394 1.00 88.00 92 GLY A N 1
ATOM 751 C CA . GLY A 1 92 ? 15.520 -11.951 -14.142 1.00 88.00 92 GLY A CA 1
ATOM 752 C C . GLY A 1 92 ? 16.636 -12.974 -13.968 1.00 88.00 92 GLY A C 1
ATOM 753 O O . GLY A 1 92 ? 17.339 -13.286 -14.927 1.00 88.00 92 GLY A O 1
ATOM 754 N N . HIS A 1 93 ? 16.742 -13.574 -12.782 1.00 87.69 93 HIS A N 1
ATOM 755 C CA . HIS A 1 93 ? 17.725 -14.622 -12.516 1.00 87.69 93 HIS A CA 1
ATOM 756 C C . HIS A 1 93 ? 17.435 -15.929 -13.281 1.00 87.69 93 HIS A C 1
ATOM 758 O O . HIS A 1 93 ? 18.341 -16.728 -13.509 1.00 87.69 93 HIS A O 1
ATOM 764 N N . TYR A 1 94 ? 16.187 -16.155 -13.702 1.00 86.56 94 TYR A N 1
ATOM 765 C CA . TYR A 1 94 ? 15.816 -17.289 -14.556 1.00 86.56 94 TYR A CA 1
ATOM 766 C C . TYR A 1 94 ? 15.925 -16.952 -16.046 1.00 86.56 94 TYR A C 1
ATOM 768 O O . TYR A 1 94 ? 16.251 -17.823 -16.852 1.00 86.56 94 TYR A O 1
ATOM 776 N N . ASN A 1 95 ? 15.649 -15.701 -16.429 1.00 82.75 95 ASN A N 1
ATOM 777 C CA . ASN A 1 95 ? 15.765 -15.235 -17.806 1.00 82.75 95 ASN A CA 1
ATOM 778 C C . ASN A 1 95 ? 16.139 -13.746 -17.864 1.00 82.75 95 ASN A C 1
ATOM 780 O O . ASN A 1 95 ? 15.380 -12.882 -17.419 1.00 82.75 95 ASN A O 1
ATOM 784 N N . ASN A 1 96 ? 17.263 -13.446 -18.520 1.00 83.06 96 ASN A N 1
ATOM 785 C CA . ASN A 1 96 ? 17.799 -12.091 -18.653 1.00 83.06 96 ASN A CA 1
ATOM 786 C C . ASN A 1 96 ? 16.842 -11.079 -19.305 1.00 83.06 96 ASN A C 1
ATOM 788 O O . ASN A 1 96 ? 17.014 -9.877 -19.108 1.0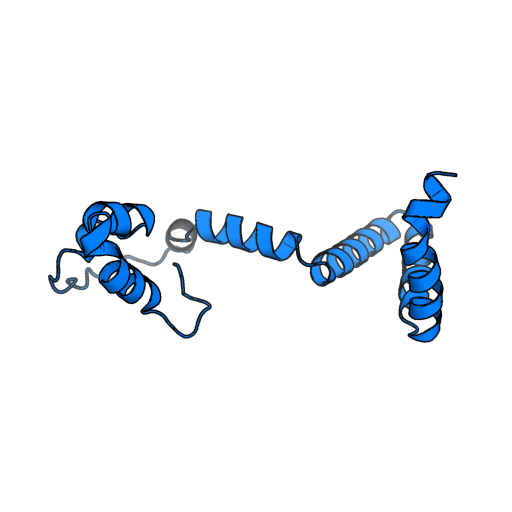0 83.06 96 ASN A O 1
ATOM 792 N N . PHE A 1 97 ? 15.821 -11.519 -20.048 1.00 85.88 97 PHE A N 1
ATOM 793 C CA . PHE A 1 97 ? 14.810 -10.623 -20.618 1.00 85.88 97 PHE A CA 1
ATOM 794 C C . PHE A 1 97 ? 14.106 -9.769 -19.549 1.00 85.88 97 PHE A C 1
ATOM 796 O O . PHE A 1 97 ? 13.846 -8.587 -19.773 1.00 85.88 97 PHE A O 1
ATOM 803 N N . PHE A 1 98 ? 13.851 -10.320 -18.359 1.00 80.88 98 PHE A N 1
ATOM 804 C CA . PHE A 1 98 ? 13.155 -9.580 -17.303 1.00 80.88 98 PHE A CA 1
ATOM 805 C C . PHE A 1 98 ? 14.014 -8.461 -16.696 1.00 80.88 98 PHE A C 1
ATOM 807 O O . PHE A 1 98 ? 13.468 -7.473 -16.208 1.00 80.88 98 PHE A O 1
ATOM 814 N N . PHE A 1 99 ? 15.347 -8.510 -16.821 1.00 81.12 99 PHE A N 1
ATOM 815 C CA . PHE A 1 99 ? 16.193 -7.358 -16.486 1.00 81.12 99 PHE A CA 1
ATOM 816 C C . PHE A 1 99 ? 15.969 -6.174 -17.437 1.00 81.12 99 PHE A C 1
ATOM 818 O O . PHE A 1 99 ? 16.005 -5.028 -16.992 1.00 81.12 99 PHE A O 1
ATOM 825 N N . ALA A 1 100 ? 15.639 -6.418 -18.710 1.00 85.69 100 ALA A N 1
ATOM 826 C CA . ALA A 1 100 ? 15.326 -5.345 -19.657 1.00 85.69 100 ALA A CA 1
ATOM 827 C C . ALA A 1 100 ? 14.008 -4.623 -19.318 1.00 85.69 100 ALA A C 1
ATOM 829 O O . ALA A 1 100 ? 13.897 -3.418 -19.541 1.00 85.69 100 ALA A O 1
ATOM 830 N N . ALA A 1 101 ? 13.036 -5.317 -18.713 1.00 83.19 101 ALA A N 1
ATOM 831 C CA . ALA A 1 101 ? 11.791 -4.698 -18.253 1.00 83.19 101 ALA A CA 1
ATOM 832 C C . ALA A 1 101 ? 12.036 -3.603 -17.193 1.00 83.19 101 ALA A C 1
ATOM 834 O O . ALA A 1 101 ? 11.352 -2.581 -17.202 1.00 83.19 101 ALA A O 1
ATOM 835 N N . HIS A 1 102 ? 13.063 -3.757 -16.347 1.00 84.56 102 HIS A N 1
ATOM 836 C CA . HIS A 1 102 ? 13.448 -2.735 -15.366 1.00 84.56 102 HIS A CA 1
ATOM 837 C C . HIS A 1 102 ? 13.970 -1.457 -16.034 1.00 84.56 102 HIS A C 1
ATOM 839 O O . HIS A 1 102 ? 13.734 -0.360 -15.535 1.00 84.56 102 HIS A O 1
ATOM 845 N N . LEU A 1 103 ? 14.650 -1.568 -17.182 1.00 85.25 103 LEU A N 1
ATOM 846 C CA . LEU A 1 103 ? 15.139 -0.398 -17.919 1.00 85.25 103 LEU A CA 1
ATOM 847 C C . LEU A 1 103 ? 13.986 0.442 -18.482 1.00 85.25 103 LEU A C 1
ATOM 849 O O . LEU A 1 103 ? 14.043 1.671 -18.429 1.00 85.25 103 LEU A O 1
ATOM 853 N N . LEU A 1 104 ? 12.934 -0.210 -18.989 1.00 83.19 104 LEU A N 1
ATOM 854 C CA . LEU A 1 104 ? 11.724 0.467 -19.465 1.00 83.19 104 LEU A CA 1
ATOM 855 C C . LEU A 1 104 ? 11.023 1.201 -18.316 1.00 83.19 104 LEU A C 1
ATOM 857 O O . LEU A 1 104 ? 10.635 2.358 -18.468 1.00 83.19 104 LEU A O 1
ATOM 861 N N . ASP A 1 105 ? 10.919 0.553 -17.160 1.00 83.00 105 ASP A N 1
ATOM 862 C CA . ASP A 1 105 ? 10.289 1.120 -15.969 1.00 83.00 105 ASP A CA 1
ATOM 863 C C . ASP A 1 105 ? 11.047 2.357 -15.443 1.00 83.00 105 ASP A C 1
ATOM 865 O O . ASP A 1 105 ? 10.469 3.426 -15.233 1.00 83.00 105 ASP A O 1
ATOM 869 N N . ILE A 1 106 ? 12.381 2.275 -15.369 1.00 82.00 106 ILE A N 1
ATOM 870 C CA . ILE A 1 106 ? 13.250 3.403 -14.993 1.00 82.00 106 ILE A CA 1
ATOM 871 C C . ILE A 1 106 ? 13.121 4.565 -15.991 1.00 82.00 106 ILE A C 1
ATOM 873 O O . ILE A 1 106 ? 13.077 5.729 -15.579 1.00 82.00 106 ILE A O 1
ATOM 877 N N . ALA A 1 107 ? 13.003 4.285 -17.292 1.00 80.44 107 ALA A N 1
ATOM 878 C CA . ALA A 1 107 ? 12.783 5.319 -18.306 1.00 80.44 107 ALA A CA 1
ATOM 879 C C . ALA A 1 107 ? 11.436 6.048 -18.112 1.00 80.44 107 ALA A C 1
ATOM 881 O O . ALA A 1 107 ? 11.336 7.259 -18.320 1.00 80.44 107 ALA A O 1
ATOM 882 N N . MET A 1 108 ? 10.406 5.363 -17.618 1.00 77.56 108 MET A N 1
ATOM 883 C CA . MET A 1 108 ? 9.133 5.994 -17.252 1.00 77.56 108 MET A CA 1
ATOM 884 C C . 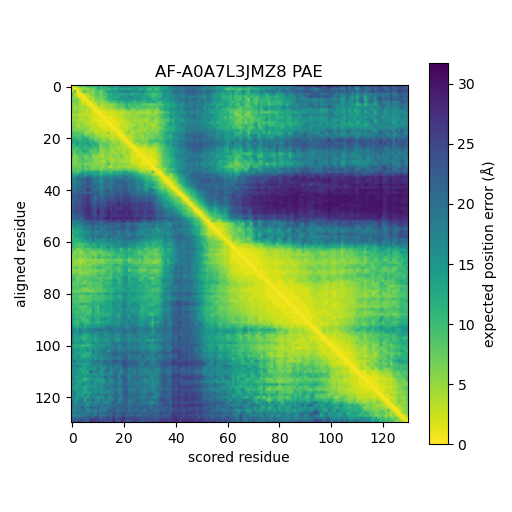MET A 1 108 ? 9.208 6.831 -15.958 1.00 77.56 108 MET A C 1
ATOM 886 O O . MET A 1 108 ? 8.296 7.612 -15.650 1.00 77.56 108 MET A O 1
ATOM 890 N N . GLY A 1 109 ? 10.326 6.753 -15.230 1.00 76.44 109 GLY A N 1
ATOM 891 C CA . GLY A 1 109 ? 10.666 7.632 -14.114 1.00 76.44 109 GLY A CA 1
ATOM 892 C C . GLY A 1 109 ? 10.874 9.097 -14.519 1.00 76.44 109 GLY A C 1
ATOM 893 O O . GLY A 1 109 ? 10.685 9.991 -13.688 1.00 76.44 109 GLY A O 1
ATOM 894 N N . PHE A 1 110 ? 11.188 9.378 -15.791 1.00 83.06 110 PHE A N 1
ATOM 895 C CA . PHE A 1 110 ? 11.370 10.745 -16.279 1.00 83.06 110 PHE A CA 1
ATOM 896 C C . PHE A 1 110 ? 10.050 11.522 -16.296 1.00 83.06 110 PHE A C 1
ATOM 898 O O . PHE A 1 110 ? 9.072 11.126 -16.930 1.00 83.06 110 PHE A O 1
ATOM 905 N N . LYS A 1 111 ? 10.047 12.698 -15.654 1.00 81.12 111 LYS A N 1
ATOM 906 C CA . LYS A 1 111 ? 8.864 13.567 -15.534 1.00 81.12 111 LYS A CA 1
ATOM 907 C C . LYS A 1 111 ? 8.214 13.876 -16.889 1.00 81.12 111 LYS A C 1
ATOM 909 O O . LYS A 1 111 ? 6.995 13.848 -16.994 1.00 81.12 111 LYS A O 1
ATOM 914 N N . THR A 1 112 ? 9.013 14.127 -17.925 1.00 82.81 112 THR A N 1
ATOM 915 C CA . THR A 1 112 ? 8.514 14.446 -19.272 1.00 82.81 112 THR A CA 1
ATOM 916 C C . THR A 1 112 ? 7.868 13.239 -19.957 1.00 82.81 112 THR A C 1
ATOM 918 O O . THR A 1 112 ? 6.770 13.370 -20.493 1.00 82.81 112 THR A O 1
ATOM 921 N N . LEU A 1 113 ? 8.488 12.054 -19.885 1.00 81.31 113 LEU A N 1
ATOM 922 C CA . LEU A 1 113 ? 7.908 10.815 -20.427 1.00 81.31 113 LEU A CA 1
ATOM 923 C C . LEU A 1 113 ? 6.622 10.439 -19.690 1.00 81.31 113 LEU A C 1
ATOM 925 O O . LEU A 1 113 ? 5.647 10.041 -20.323 1.00 81.31 113 LEU A O 1
ATOM 929 N N . ARG A 1 114 ? 6.578 10.640 -18.369 1.00 81.50 114 ARG A N 1
ATOM 930 C CA . ARG A 1 114 ? 5.366 10.436 -17.570 1.00 81.50 114 ARG A CA 1
ATOM 931 C C . ARG A 1 114 ? 4.219 11.329 -18.035 1.00 81.50 114 ARG A C 1
ATOM 933 O O . ARG A 1 114 ? 3.096 10.852 -18.138 1.00 81.50 114 ARG A O 1
ATOM 940 N N . THR A 1 115 ? 4.490 12.596 -18.346 1.00 83.69 115 THR A N 1
ATOM 941 C CA . THR A 1 115 ? 3.475 13.516 -18.881 1.00 83.69 115 THR A CA 1
ATOM 942 C C . THR A 1 115 ? 2.956 13.058 -20.246 1.00 83.69 115 THR A C 1
ATOM 944 O O . THR A 1 115 ? 1.748 13.084 -20.467 1.00 83.69 115 THR A O 1
ATOM 947 N N . ILE A 1 116 ? 3.842 12.596 -21.136 1.00 84.31 116 ILE A N 1
ATOM 948 C CA . ILE A 1 116 ? 3.462 12.077 -22.461 1.00 84.31 116 ILE A CA 1
ATOM 949 C C . ILE A 1 116 ? 2.633 10.793 -22.333 1.00 84.31 116 ILE A C 1
ATOM 951 O O . ILE A 1 116 ? 1.605 10.658 -22.983 1.00 84.31 116 ILE A O 1
ATOM 955 N N . LEU A 1 117 ? 3.022 9.854 -21.471 1.00 81.00 117 LEU A N 1
ATOM 956 C CA . LEU A 1 117 ? 2.225 8.645 -21.269 1.00 81.00 117 LEU A CA 1
ATOM 957 C C . LEU A 1 117 ? 0.881 8.961 -20.601 1.00 81.00 117 LEU A C 1
ATOM 959 O O . LEU A 1 117 ? -0.134 8.391 -20.986 1.00 81.00 117 LEU A O 1
ATOM 963 N N . SER A 1 118 ? 0.859 9.896 -19.646 1.00 78.44 118 SER A N 1
ATOM 964 C CA . SER A 1 118 ? -0.369 10.344 -18.980 1.00 78.44 118 SER A CA 1
ATOM 965 C C . SER A 1 118 ? -1.383 10.932 -19.968 1.00 78.44 118 SER A C 1
ATOM 967 O O . SER A 1 118 ? -2.583 10.692 -19.845 1.00 78.44 118 SER A O 1
ATOM 969 N N . SER A 1 119 ? -0.925 11.659 -20.995 1.00 84.69 119 SER A N 1
ATOM 970 C CA . SER A 1 119 ? -1.829 12.189 -22.023 1.00 84.69 119 S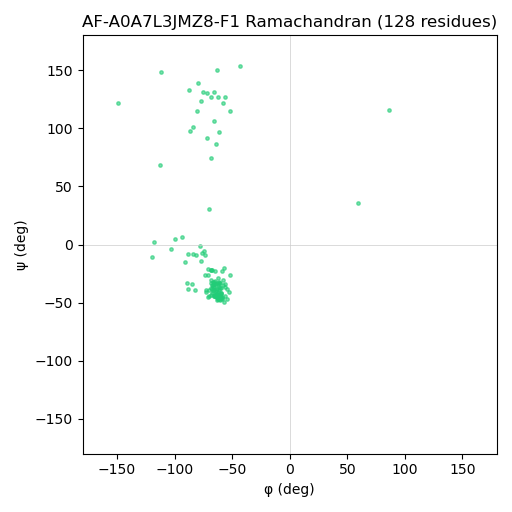ER A CA 1
ATOM 971 C C . SER A 1 119 ? -2.445 11.081 -22.888 1.00 84.69 119 SER A C 1
ATOM 973 O O . SER A 1 119 ? -3.621 11.167 -23.248 1.00 84.69 119 SER A O 1
ATOM 975 N N . VAL A 1 120 ? -1.697 10.006 -23.161 1.00 80.31 120 VAL A N 1
ATOM 976 C CA . VAL A 1 120 ? -2.200 8.819 -23.873 1.00 80.31 120 VAL A CA 1
ATOM 977 C C . VAL A 1 120 ? -3.176 8.024 -23.002 1.00 80.31 120 VAL A C 1
ATOM 979 O O . VAL A 1 120 ? -4.256 7.660 -23.468 1.00 80.31 120 VAL A O 1
ATOM 982 N N . THR A 1 121 ? -2.854 7.784 -21.728 1.00 81.75 121 THR A N 1
ATOM 983 C CA . THR A 1 121 ? -3.723 7.012 -20.823 1.00 81.75 121 THR A CA 1
ATOM 984 C C . THR A 1 121 ? -5.018 7.749 -20.488 1.00 81.75 121 THR A C 1
ATOM 986 O O . THR A 1 121 ? -6.065 7.109 -20.383 1.00 81.75 121 THR A O 1
ATOM 989 N N . HIS A 1 122 ? -4.991 9.081 -20.405 1.00 80.25 122 HIS A N 1
ATOM 990 C CA . HIS A 1 122 ? -6.187 9.902 -20.214 1.00 80.25 122 HIS A CA 1
ATOM 991 C C . HIS A 1 122 ? -7.213 9.720 -21.348 1.00 80.25 122 HIS A C 1
ATOM 993 O O . HIS A 1 122 ? -8.410 9.587 -21.092 1.00 80.25 122 HIS A O 1
ATOM 999 N N . ASN A 1 123 ? -6.751 9.645 -22.600 1.00 78.19 123 ASN A N 1
ATOM 1000 C CA . ASN A 1 123 ? -7.619 9.464 -23.769 1.00 78.19 123 ASN A CA 1
ATOM 1001 C C . ASN A 1 123 ? -7.883 7.983 -24.107 1.00 78.19 123 ASN A C 1
ATOM 1003 O O . ASN A 1 123 ? -8.748 7.677 -24.928 1.00 7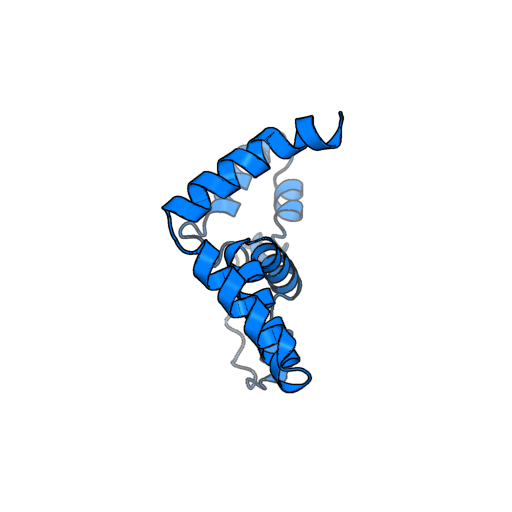8.19 123 ASN A O 1
ATOM 1007 N N . GLY A 1 124 ? -7.192 7.048 -23.446 1.00 72.62 124 GLY A N 1
ATOM 1008 C CA . GLY A 1 124 ? -7.230 5.614 -23.750 1.00 72.62 124 GLY A CA 1
ATOM 1009 C C . GLY A 1 124 ? -8.621 4.974 -23.678 1.00 72.62 124 GLY A C 1
ATOM 1010 O O . GLY A 1 124 ? -8.915 4.067 -24.457 1.00 72.62 124 GLY A O 1
ATOM 1011 N N . LYS A 1 125 ? -9.515 5.479 -22.815 1.00 70.06 125 LYS A N 1
ATOM 1012 C CA . LYS A 1 125 ? -10.914 5.010 -22.746 1.00 70.06 125 LYS A CA 1
ATOM 1013 C C . LYS A 1 125 ? -11.718 5.324 -24.012 1.00 70.06 125 LYS A C 1
ATOM 1015 O O . LYS A 1 125 ? -12.603 4.554 -24.356 1.00 70.06 125 LYS A O 1
ATOM 1020 N N . GLN A 1 126 ? -11.420 6.434 -24.687 1.00 68.00 126 GLN A N 1
ATOM 1021 C CA . GLN A 1 126 ? -12.085 6.820 -25.937 1.00 68.00 126 GLN A CA 1
ATOM 1022 C C . GLN A 1 126 ? -11.465 6.082 -27.129 1.00 68.00 126 GLN A C 1
ATOM 1024 O O . GLN A 1 126 ? -12.183 5.599 -27.998 1.00 68.00 126 GLN A O 1
ATOM 1029 N N . VAL A 1 127 ? -10.137 5.920 -27.119 1.00 65.88 127 VAL A N 1
ATOM 1030 C CA . VAL A 1 127 ? -9.394 5.209 -28.173 1.00 65.88 127 VAL A CA 1
ATOM 1031 C C . VAL A 1 127 ? -9.726 3.714 -28.211 1.00 65.88 127 VAL A C 1
ATOM 1033 O O . VAL A 1 127 ? -9.787 3.143 -29.286 1.00 65.88 127 VAL A O 1
ATOM 1036 N N . SER A 1 128 ? -9.983 3.075 -27.065 1.00 64.50 128 SER A N 1
ATOM 1037 C CA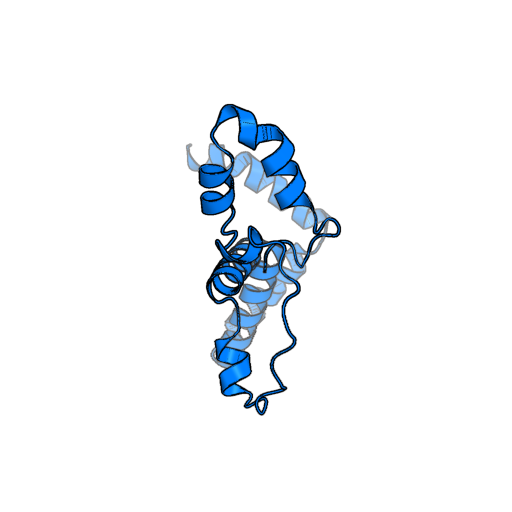 . SER A 1 128 ? -10.326 1.639 -27.016 1.00 64.50 128 SER A CA 1
ATOM 1038 C C . SER A 1 128 ? -11.775 1.332 -27.422 1.00 64.50 128 SER A C 1
ATOM 1040 O O . SER A 1 128 ? -12.124 0.170 -27.597 1.00 64.50 128 SER A O 1
ATOM 1042 N N . ALA A 1 129 ? -12.631 2.355 -27.494 1.00 60.81 129 ALA A N 1
ATOM 1043 C CA . ALA A 1 129 ? -14.053 2.231 -27.811 1.00 60.81 129 ALA A CA 1
ATOM 1044 C C . ALA A 1 129 ? -14.392 2.647 -29.257 1.00 60.81 129 ALA A C 1
ATOM 1046 O O . ALA A 1 129 ? -15.555 2.550 -29.646 1.00 60.81 129 ALA A O 1
ATOM 1047 N N . THR A 1 130 ? -13.399 3.133 -30.012 1.00 56.91 130 THR A N 1
ATOM 1048 C CA . THR A 1 130 ? -13.494 3.484 -31.440 1.00 56.91 130 THR A CA 1
ATOM 1049 C C . THR A 1 130 ? -12.988 2.321 -32.279 1.00 56.91 130 THR A C 1
ATOM 1051 O O . THR A 1 130 ? -13.629 2.024 -33.310 1.00 56.91 130 THR A O 1
#

InterPro domains:
  IPR015925 Ryanodine/Inositol 1,4,5-trisphosphate receptor [PTHR46399] (1-128)

Foldseek 3Di:
DPPPVDPDPCVLVVCLVVCCVPPNSVVSCVVVVPPVVNVPPDPPDDDDDDDDDVVVVVVPDPVVVVVVVVVVLCPDPVSVVVVLVVVLVVVCVVPVVSVVVVVVVVVCVDPVVVVVVVVCVVCVVVVVVD

Nearest PDB structures (foldseek):
  7m6a-assembly1_A  TM=8.516E-01  e=3.004E-11  Oryctolagus cuniculus
  7u9t-assembly1_D  TM=8.156E-01  e=1.795E-11  Homo sapiens
  7ua3-assembly1_B  TM=8.242E-01  e=3.417E-11  Homo sapiens
  7k0s-assembly1_C  TM=8.277E-01  e=2.357E-10  Oryctolagus cuniculus
  8duj-assembly1_D  TM=8.647E-01  e=1.735E-09  Oryctolagus cuniculus

Radius of gyration: 24.93 Å; Cα contacts (8 Å, |Δi|>4): 43; chains: 1; bounding box: 48×33×70 Å